Protein AF-A0A928IKJ5-F1 (afdb_monomer_lite)

Sequence (79 aa):
GKTAWNEKIPDTENKQEQIKYMLNAYRVLLTRARAGMVICVPAGNPNKNPSGFWEDSTRLPKFYDGTYQYLKSLGIEEI

Foldseek 3Di:
DDPDPDDQDPPDPVSVVVVVVVVVVVVVVVVVCVVDDDDDQDAFQPDDDPVRHGPDPVRHRVVRVVVVVVCVVVVDDDD

Secondary structure (DSSP, 8-state):
-----------SHHHHHHHHHHHHHHHHHHHHHTT------PPP---B-TTSSBS-TTS-THHHHHHHHHHHHTTPPP-

Structure (mmCIF, N/CA/C/O backbone):
data_AF-A0A928IKJ5-F1
#
_entry.id   AF-A0A928IKJ5-F1
#
loop_
_atom_site.group_PDB
_atom_site.id
_atom_site.type_symbol
_atom_site.label_atom_id
_atom_site.label_alt_id
_atom_site.label_comp_id
_atom_site.label_asym_id
_atom_site.label_entity_id
_atom_site.label_seq_id
_atom_site.pdbx_PDB_ins_code
_atom_site.Cartn_x
_atom_site.Cartn_y
_atom_site.Cartn_z
_atom_site.occupancy
_atom_site.B_iso_or_equiv
_atom_site.auth_seq_id
_atom_site.auth_comp_id
_atom_site.auth_asym_id
_atom_site.auth_atom_id
_atom_site.pdbx_PDB_model_num
ATOM 1 N N . GLY A 1 1 ? 14.983 0.338 23.050 1.00 48.66 1 GLY A N 1
ATOM 2 C CA . GLY A 1 1 ? 14.065 1.487 23.187 1.00 48.66 1 GLY A CA 1
ATOM 3 C C . GLY A 1 1 ? 12.767 0.989 23.782 1.00 48.66 1 GLY A C 1
ATOM 4 O O . GLY A 1 1 ? 12.333 -0.085 23.398 1.00 48.66 1 GLY A O 1
ATOM 5 N N . LYS A 1 2 ? 12.202 1.681 24.774 1.00 46.34 2 LYS A N 1
ATOM 6 C CA . LYS A 1 2 ? 11.016 1.213 25.507 1.00 46.34 2 LYS A CA 1
ATOM 7 C C . LYS A 1 2 ? 9.752 1.381 24.652 1.00 46.34 2 LYS A C 1
ATOM 9 O O . LYS A 1 2 ? 9.1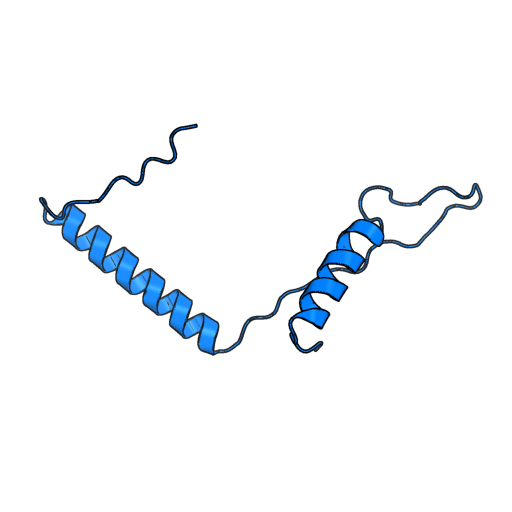51 2.445 24.661 1.00 46.34 2 LYS A O 1
ATOM 14 N N . THR A 1 3 ? 9.335 0.335 23.947 1.00 60.59 3 THR A N 1
ATOM 15 C CA . THR A 1 3 ? 7.956 0.182 23.453 1.00 60.59 3 THR A CA 1
ATOM 16 C C . THR A 1 3 ? 7.162 -0.609 24.490 1.00 60.59 3 THR A C 1
ATOM 18 O O . THR A 1 3 ? 6.764 -1.745 24.252 1.00 60.59 3 THR A O 1
ATOM 21 N N . ALA A 1 4 ? 7.020 -0.059 25.696 1.00 62.72 4 ALA A N 1
ATOM 22 C CA . ALA A 1 4 ? 6.094 -0.630 26.664 1.00 62.72 4 ALA A CA 1
ATOM 23 C C . ALA A 1 4 ? 4.700 -0.103 26.319 1.00 62.72 4 ALA A C 1
ATOM 25 O O . ALA A 1 4 ? 4.496 1.112 26.260 1.00 62.72 4 ALA A O 1
ATOM 26 N N . TRP A 1 5 ? 3.764 -1.009 26.042 1.00 66.00 5 TRP A N 1
ATOM 27 C CA . TRP A 1 5 ? 2.355 -0.658 25.926 1.00 66.00 5 TRP A CA 1
ATOM 28 C C . TRP A 1 5 ? 1.891 -0.088 27.267 1.00 66.00 5 TRP A C 1
ATOM 30 O O . TRP A 1 5 ? 1.794 -0.811 28.253 1.00 66.00 5 TRP A O 1
ATOM 40 N N . ASN A 1 6 ? 1.643 1.220 27.304 1.00 72.94 6 ASN A N 1
ATOM 41 C CA . ASN A 1 6 ? 1.060 1.878 28.465 1.00 72.94 6 ASN A CA 1
ATOM 42 C C . ASN A 1 6 ? -0.458 1.822 28.323 1.00 72.94 6 ASN A C 1
ATOM 44 O O . ASN A 1 6 ? -1.049 2.603 27.572 1.00 72.94 6 ASN A O 1
ATOM 48 N N . GLU A 1 7 ? -1.078 0.879 29.026 1.00 76.94 7 GLU A N 1
ATOM 49 C CA . GLU A 1 7 ? -2.529 0.798 29.125 1.00 76.94 7 GLU A CA 1
ATOM 50 C C . GLU A 1 7 ? -3.075 2.091 29.746 1.00 76.94 7 GLU A C 1
ATOM 52 O O . GLU A 1 7 ? -2.675 2.506 30.838 1.00 76.94 7 GLU A O 1
ATOM 57 N N . LYS A 1 8 ? -3.964 2.776 29.020 1.00 75.81 8 LYS A N 1
ATOM 58 C CA . LYS A 1 8 ? -4.628 3.977 29.530 1.00 75.81 8 LYS A CA 1
ATOM 59 C C . LYS A 1 8 ? -5.864 3.569 30.320 1.00 75.81 8 LYS A C 1
ATOM 61 O O . LYS A 1 8 ? -6.879 3.200 29.736 1.00 75.81 8 LYS A O 1
ATOM 66 N N . ILE A 1 9 ? -5.779 3.694 31.639 1.00 83.00 9 ILE A N 1
ATOM 67 C CA . ILE A 1 9 ? -6.916 3.502 32.540 1.00 83.00 9 ILE A CA 1
ATOM 68 C C . ILE A 1 9 ? -7.815 4.756 32.465 1.00 83.00 9 ILE A C 1
ATOM 70 O O . ILE A 1 9 ? -7.294 5.872 32.472 1.00 83.00 9 ILE A O 1
ATOM 74 N N . PRO A 1 10 ? -9.147 4.618 32.357 1.00 78.62 10 PRO A N 1
ATOM 75 C CA . PRO A 1 10 ? -10.092 5.736 32.333 1.00 78.62 10 PRO A CA 1
ATOM 76 C C . PRO A 1 10 ? -10.438 6.241 33.750 1.00 78.62 10 PRO A C 1
ATOM 78 O O . PRO A 1 10 ? -11.601 6.234 34.149 1.00 78.62 10 PRO A O 1
ATOM 81 N N . ASP A 1 11 ? -9.434 6.655 34.525 1.00 86.00 11 ASP A N 1
ATOM 82 C CA . ASP A 1 11 ? -9.581 7.119 35.918 1.00 86.00 11 ASP A CA 1
ATOM 83 C C . ASP A 1 11 ? -10.100 8.560 36.047 1.00 86.00 11 ASP A C 1
ATOM 85 O O . ASP A 1 11 ? -10.638 8.926 37.088 1.00 86.00 11 ASP A O 1
ATOM 89 N N . THR A 1 12 ? -9.973 9.378 34.999 1.00 90.06 12 THR A N 1
ATOM 90 C CA . THR A 1 12 ? -10.488 10.756 34.970 1.00 90.06 12 THR A CA 1
ATOM 91 C C . THR A 1 12 ? -11.392 10.990 33.765 1.00 90.06 12 THR A C 1
ATOM 93 O O . THR A 1 12 ? -11.240 10.343 32.726 1.00 90.06 12 THR A O 1
ATOM 96 N N . GLU A 1 13 ? -12.308 11.955 33.878 1.00 88.00 13 GLU A N 1
ATOM 97 C CA . GLU A 1 13 ? -13.237 12.335 32.802 1.00 88.00 13 GLU A CA 1
ATOM 98 C C . GLU A 1 13 ? -12.490 12.709 31.510 1.00 88.00 13 GLU A C 1
ATOM 100 O O . GLU A 1 13 ? -12.776 12.172 30.444 1.00 88.00 13 GLU A O 1
ATOM 105 N N . ASN A 1 14 ? -11.411 13.491 31.621 1.00 90.06 14 ASN A N 1
ATOM 106 C CA . ASN A 1 14 ? -10.565 13.849 30.478 1.00 90.06 14 ASN A CA 1
ATOM 107 C C . ASN A 1 14 ? -9.942 12.605 29.798 1.00 90.06 14 ASN A C 1
ATOM 109 O O . ASN A 1 14 ? -9.932 12.482 28.572 1.00 90.06 14 ASN A O 1
ATOM 113 N N . LYS A 1 15 ? -9.472 11.613 30.570 1.00 87.56 15 LYS A N 1
ATOM 114 C CA . LYS A 1 15 ? -8.946 10.358 29.997 1.00 87.56 15 LYS A CA 1
ATOM 115 C C . LYS A 1 15 ? -10.045 9.531 29.319 1.00 87.56 15 LYS A C 1
ATOM 117 O O . LYS A 1 15 ? -9.793 8.936 28.271 1.00 87.56 15 LYS A O 1
ATOM 122 N N . GLN A 1 16 ? -11.260 9.522 29.868 1.00 89.19 16 GLN A N 1
ATOM 123 C CA . GLN A 1 16 ? -12.425 8.880 29.250 1.00 89.19 16 GLN A CA 1
ATOM 124 C C . GLN A 1 16 ? -12.797 9.531 27.913 1.00 89.19 16 GLN A C 1
ATOM 126 O O . GLN A 1 16 ? -13.051 8.826 26.932 1.00 89.19 16 GLN A O 1
ATOM 131 N N . GLU A 1 17 ? -12.796 10.862 27.848 1.00 91.69 17 GLU A N 1
ATOM 132 C CA . GLU A 1 17 ? -13.035 11.611 26.613 1.00 91.69 17 GLU A CA 1
ATOM 133 C C . GLU A 1 17 ? -11.961 11.329 25.557 1.00 91.69 17 GLU A C 1
ATOM 135 O O . GLU A 1 17 ? -12.296 11.048 24.405 1.00 91.69 17 GLU A O 1
ATOM 140 N N . GLN A 1 18 ? -10.680 11.293 25.945 1.00 89.12 18 GLN A N 1
ATOM 141 C CA . GLN A 1 18 ? -9.585 10.935 25.037 1.00 89.12 18 GLN A CA 1
ATOM 142 C C . GLN A 1 18 ? -9.756 9.537 24.430 1.00 89.12 18 GLN A C 1
ATOM 144 O O . GLN A 1 18 ? -9.552 9.358 23.227 1.00 89.12 18 GLN A O 1
ATOM 149 N N . ILE A 1 19 ? -10.147 8.543 25.234 1.00 88.94 19 ILE A N 1
ATOM 150 C CA . ILE A 1 19 ? -10.384 7.177 24.747 1.00 88.94 19 ILE A CA 1
ATOM 151 C C . ILE A 1 19 ? -11.546 7.163 23.746 1.00 88.94 19 ILE A C 1
ATOM 153 O O . ILE A 1 19 ? -11.416 6.581 22.667 1.00 88.94 19 ILE A O 1
ATOM 157 N N . LYS A 1 20 ? -12.658 7.845 24.052 1.00 91.62 20 LYS A N 1
ATOM 158 C CA . LYS A 1 20 ? -13.805 7.964 23.133 1.00 91.62 20 LYS A CA 1
ATOM 159 C C . LYS A 1 20 ? -13.414 8.646 21.821 1.00 91.62 20 LYS A C 1
ATOM 161 O O . LYS A 1 20 ? -13.798 8.169 20.752 1.00 91.62 20 LYS A O 1
ATOM 166 N N . TYR A 1 21 ? -12.629 9.722 21.889 1.00 92.75 21 TYR A N 1
ATOM 167 C CA . TYR A 1 21 ? -12.114 10.421 20.714 1.00 92.75 21 TYR A CA 1
ATOM 168 C C . TYR A 1 21 ? -11.270 9.492 19.836 1.00 92.75 21 TYR A C 1
ATOM 170 O O . TYR A 1 21 ? -11.535 9.376 18.640 1.00 92.75 21 TYR A O 1
ATOM 178 N N . MET A 1 22 ? -10.313 8.767 20.426 1.00 90.00 22 MET A N 1
ATOM 179 C CA . MET A 1 22 ? -9.489 7.804 19.690 1.00 90.00 22 MET A CA 1
ATOM 180 C C . MET A 1 22 ? -10.332 6.712 19.035 1.00 90.00 22 MET A C 1
ATOM 182 O O . MET A 1 22 ? -10.124 6.380 17.871 1.00 90.00 22 MET A O 1
ATOM 186 N N . LEU A 1 23 ? -11.313 6.173 19.757 1.00 91.56 23 LEU A N 1
ATOM 187 C CA . LEU A 1 23 ? -12.179 5.115 19.250 1.00 91.56 23 LEU A CA 1
ATOM 188 C C . LEU A 1 23 ? -13.006 5.602 18.048 1.00 91.56 23 LEU A C 1
ATOM 190 O O . LEU A 1 23 ? -13.129 4.898 17.044 1.00 91.56 23 LEU A O 1
ATOM 194 N N . ASN A 1 24 ? -13.503 6.838 18.098 1.00 92.62 24 ASN A N 1
ATOM 195 C CA . ASN A 1 24 ? -14.183 7.459 16.964 1.00 92.62 24 ASN A CA 1
ATOM 196 C C . ASN A 1 24 ? -13.229 7.768 15.801 1.00 92.62 24 ASN A C 1
ATOM 198 O O . ASN A 1 24 ? -13.598 7.535 14.652 1.00 92.62 24 ASN A O 1
ATOM 202 N N . ALA A 1 25 ? -11.995 8.200 16.071 1.00 91.38 25 ALA A N 1
ATOM 203 C CA . ALA A 1 25 ? -10.977 8.387 15.039 1.00 91.38 25 ALA A CA 1
ATOM 204 C C . ALA A 1 25 ? -10.666 7.068 14.305 1.00 91.38 25 ALA A C 1
ATOM 206 O O . ALA A 1 25 ? -10.651 7.041 13.075 1.00 91.38 25 ALA A O 1
ATOM 207 N N . TYR A 1 26 ? -10.523 5.952 15.029 1.00 91.44 26 TYR A N 1
ATOM 208 C CA . TYR A 1 26 ? -10.350 4.632 14.415 1.00 91.44 26 TYR A CA 1
ATOM 209 C C . TYR A 1 26 ? -11.547 4.222 13.560 1.00 91.44 26 TYR A C 1
ATOM 211 O O . TYR A 1 26 ? -11.362 3.757 12.439 1.00 91.44 26 TYR A O 1
ATOM 219 N N . ARG A 1 27 ? -12.779 4.435 14.037 1.00 89.75 27 ARG A N 1
ATOM 220 C CA . ARG A 1 27 ? -13.985 4.174 13.233 1.00 89.75 27 ARG A CA 1
ATOM 221 C C . ARG A 1 27 ? -13.988 4.986 11.941 1.00 89.75 27 ARG A C 1
ATOM 223 O O . ARG A 1 27 ? -14.306 4.441 10.887 1.00 89.75 27 ARG A O 1
ATOM 230 N N . VAL A 1 28 ? -13.601 6.260 11.998 1.00 92.12 28 VAL A N 1
ATOM 231 C CA . VAL A 1 28 ? -13.470 7.115 10.808 1.00 92.12 28 VAL A CA 1
ATOM 232 C C . VAL A 1 28 ? -12.421 6.561 9.843 1.00 92.12 28 VAL A C 1
ATOM 234 O O . VAL A 1 28 ? -12.686 6.482 8.648 1.00 92.12 28 VAL A O 1
ATOM 237 N N . LEU A 1 29 ? -11.254 6.137 10.334 1.00 86.44 29 LEU A N 1
ATOM 238 C CA . LEU A 1 29 ? -10.210 5.548 9.489 1.00 86.44 29 LEU A CA 1
ATOM 239 C C . LEU A 1 29 ? -10.676 4.245 8.825 1.00 86.44 29 LEU A C 1
ATOM 241 O O . LEU A 1 29 ? -10.536 4.091 7.615 1.00 86.44 29 LEU A O 1
ATOM 245 N N . LEU A 1 30 ? -11.287 3.340 9.591 1.00 85.31 30 LEU A N 1
ATOM 246 C CA . LEU A 1 30 ? -11.765 2.046 9.093 1.00 85.31 30 LEU A CA 1
ATOM 247 C C . LEU A 1 30 ? -12.922 2.194 8.097 1.00 85.31 30 LEU A C 1
ATOM 249 O O . LEU A 1 30 ? -12.988 1.474 7.104 1.00 85.31 30 LEU A O 1
ATOM 253 N N . THR A 1 31 ? -13.827 3.146 8.328 1.00 87.19 31 THR A N 1
ATOM 254 C CA . THR A 1 31 ? -14.925 3.429 7.389 1.00 87.19 31 THR A CA 1
ATOM 255 C C . THR A 1 31 ? -14.433 4.113 6.120 1.00 87.19 31 THR A C 1
ATOM 257 O O . THR A 1 31 ? -14.917 3.785 5.041 1.00 87.19 31 THR A O 1
ATOM 260 N N . ARG A 1 32 ? -13.432 4.997 6.208 1.00 84.38 32 ARG A N 1
ATOM 261 C CA . ARG A 1 32 ? -12.780 5.585 5.029 1.00 84.38 32 ARG A CA 1
ATOM 262 C C . ARG A 1 32 ? -12.027 4.548 4.207 1.00 84.38 32 ARG A C 1
ATOM 264 O O . ARG A 1 32 ? -12.151 4.560 2.991 1.00 84.38 32 ARG A O 1
ATOM 271 N N . ALA A 1 33 ? -11.328 3.617 4.854 1.00 83.50 33 ALA A N 1
ATOM 272 C CA . ALA A 1 33 ? -10.650 2.520 4.166 1.00 83.50 33 ALA A CA 1
ATOM 273 C C . ALA A 1 33 ? -11.624 1.639 3.359 1.00 83.50 33 ALA A C 1
ATOM 275 O O . ALA A 1 33 ? -11.246 1.086 2.330 1.00 83.50 33 ALA A O 1
ATOM 276 N N . ARG A 1 34 ? -12.899 1.552 3.772 1.00 83.19 34 ARG A N 1
ATOM 277 C CA . ARG A 1 34 ? -13.942 0.827 3.030 1.00 83.19 34 ARG A CA 1
ATOM 278 C C . ARG A 1 34 ? -14.296 1.467 1.681 1.00 83.19 34 ARG A C 1
ATOM 280 O O . ARG A 1 34 ? -14.769 0.753 0.805 1.00 83.19 34 ARG A O 1
ATOM 287 N N . ALA A 1 35 ? -14.071 2.771 1.497 1.00 83.62 35 ALA A N 1
ATOM 288 C CA . ALA A 1 35 ? -14.256 3.426 0.198 1.00 83.62 35 ALA A CA 1
ATOM 289 C C . ALA A 1 35 ? -13.212 2.981 -0.846 1.00 83.62 35 ALA A C 1
ATOM 291 O O . ALA A 1 35 ? -13.360 3.283 -2.025 1.00 83.62 35 ALA A O 1
ATOM 292 N N . GLY A 1 36 ? -12.177 2.261 -0.410 1.00 83.31 36 GLY A N 1
ATOM 293 C CA . GLY A 1 36 ? -11.041 1.854 -1.218 1.00 83.31 36 GLY A CA 1
ATOM 294 C C . GLY A 1 36 ? -9.750 2.465 -0.683 1.00 83.31 36 GLY A C 1
ATOM 295 O O . GLY A 1 36 ? -9.746 3.495 -0.006 1.00 83.31 36 GLY A O 1
ATOM 296 N N . MET A 1 37 ? -8.637 1.808 -0.986 1.00 84.94 37 MET A N 1
ATOM 297 C CA . MET A 1 37 ? -7.295 2.274 -0.661 1.00 84.94 37 MET A CA 1
ATOM 298 C C . MET A 1 37 ? -6.434 2.131 -1.909 1.00 84.94 37 MET A C 1
ATOM 300 O O . MET A 1 37 ? -6.440 1.079 -2.540 1.00 84.94 37 MET A O 1
ATOM 304 N N . VAL A 1 38 ? -5.690 3.183 -2.247 1.00 89.19 38 VAL A N 1
ATOM 305 C CA . VAL A 1 38 ? -4.758 3.187 -3.378 1.00 89.19 38 VAL A CA 1
ATOM 306 C C . VAL A 1 38 ? -3.342 3.284 -2.831 1.00 89.19 38 VAL A C 1
ATOM 308 O O . VAL A 1 38 ? -3.039 4.178 -2.039 1.00 89.19 38 VAL A O 1
ATOM 311 N N . ILE A 1 39 ? -2.476 2.364 -3.252 1.00 91.00 39 ILE A N 1
ATOM 312 C CA . ILE A 1 39 ? -1.046 2.385 -2.942 1.00 91.00 39 ILE A CA 1
ATOM 313 C C . ILE A 1 39 ? -0.314 2.836 -4.205 1.00 91.00 39 ILE A C 1
ATOM 315 O O . ILE A 1 39 ? -0.323 2.132 -5.209 1.00 91.00 39 ILE A O 1
ATOM 319 N N . CYS A 1 40 ? 0.321 4.005 -4.160 1.00 91.81 40 CYS A N 1
ATOM 320 C CA . CYS A 1 40 ? 1.124 4.503 -5.274 1.00 91.81 40 CYS A CA 1
ATOM 321 C C . CYS A 1 40 ? 2.572 4.025 -5.129 1.00 91.81 40 CYS A C 1
ATOM 323 O O . CYS A 1 40 ? 3.255 4.395 -4.171 1.00 91.81 40 CYS A O 1
ATOM 325 N N . VAL A 1 41 ? 3.038 3.219 -6.084 1.00 92.69 41 VAL A N 1
ATOM 326 C CA . VAL A 1 41 ? 4.448 2.833 -6.204 1.00 92.69 41 VAL A CA 1
ATOM 327 C C . VAL A 1 41 ? 5.039 3.578 -7.404 1.00 92.69 41 VAL A C 1
ATOM 329 O O . VAL A 1 41 ? 4.591 3.349 -8.526 1.00 92.69 41 VAL A O 1
ATOM 332 N N . PRO A 1 42 ? 6.004 4.495 -7.210 1.00 91.62 42 PRO A N 1
ATOM 333 C CA . PRO A 1 42 ? 6.550 5.273 -8.314 1.00 91.62 42 PRO A CA 1
ATOM 334 C C . PRO A 1 42 ? 7.485 4.426 -9.181 1.00 91.62 42 PRO A C 1
ATOM 336 O O . PRO A 1 42 ? 8.199 3.558 -8.682 1.00 91.62 42 PRO A O 1
ATOM 339 N N . ALA A 1 43 ? 7.549 4.740 -10.473 1.00 90.62 43 ALA A N 1
ATOM 340 C CA . ALA A 1 43 ? 8.598 4.216 -11.336 1.00 90.62 43 ALA A CA 1
ATOM 341 C C . ALA A 1 43 ? 9.953 4.852 -10.972 1.00 90.62 43 ALA A C 1
ATOM 343 O O . ALA A 1 43 ? 10.064 6.073 -10.783 1.00 90.62 43 ALA A O 1
ATOM 344 N N . GLY A 1 44 ? 10.994 4.021 -10.886 1.00 90.56 44 GLY A N 1
ATOM 345 C CA . GLY A 1 44 ? 12.369 4.507 -10.776 1.00 90.56 44 GLY A CA 1
ATOM 346 C C . GLY A 1 44 ? 12.852 5.184 -12.063 1.00 90.56 44 GLY A C 1
ATOM 347 O O . GLY A 1 44 ? 12.213 5.079 -13.105 1.00 90.56 44 GLY A O 1
ATOM 348 N N . ASN A 1 45 ? 13.9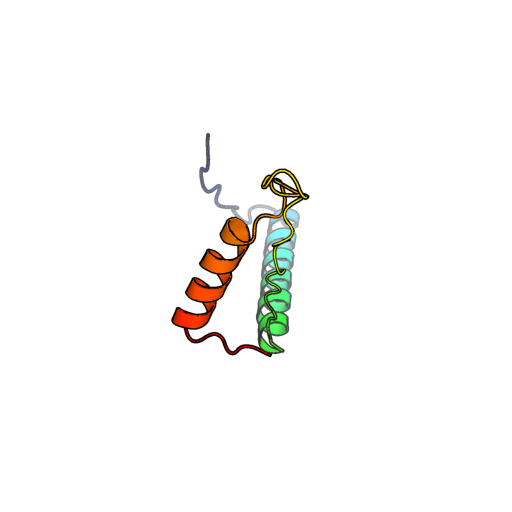93 5.871 -11.997 1.00 91.50 45 ASN A N 1
ATOM 349 C CA . ASN A 1 45 ? 14.704 6.423 -13.144 1.00 91.50 45 ASN A CA 1
ATOM 350 C C . ASN A 1 45 ? 15.631 5.349 -13.757 1.00 91.50 45 ASN A C 1
ATOM 352 O O . ASN A 1 45 ? 16.653 5.018 -13.150 1.00 91.50 45 ASN A O 1
ATOM 356 N N . PRO A 1 46 ? 15.318 4.801 -14.947 1.00 89.56 46 PRO A N 1
ATOM 357 C CA . PRO A 1 46 ? 16.168 3.819 -15.608 1.00 89.56 46 PRO A CA 1
ATOM 358 C C . PRO A 1 46 ? 17.312 4.452 -16.422 1.00 89.56 46 PRO A C 1
ATOM 360 O O . PRO A 1 46 ? 18.109 3.716 -17.008 1.00 89.56 46 PRO A O 1
ATOM 363 N N . ASN A 1 47 ? 17.399 5.784 -16.498 1.00 90.75 47 ASN A N 1
ATOM 364 C CA . ASN A 1 47 ? 18.355 6.466 -17.361 1.00 90.75 47 ASN A CA 1
ATOM 365 C C . ASN A 1 47 ? 19.791 6.248 -16.889 1.00 90.75 47 ASN A C 1
ATOM 367 O O . ASN A 1 47 ? 20.137 6.397 -15.711 1.00 90.75 47 ASN A O 1
ATOM 371 N N . LYS A 1 48 ? 20.645 5.945 -17.863 1.00 89.62 48 LYS A N 1
ATOM 372 C CA . LYS A 1 48 ? 22.092 5.927 -17.702 1.00 89.62 48 LYS A CA 1
ATOM 373 C C . LYS A 1 48 ? 22.692 7.019 -18.569 1.00 89.62 48 LYS A C 1
ATOM 375 O O . LYS A 1 48 ? 22.251 7.236 -19.695 1.00 89.62 48 LYS A O 1
ATOM 380 N N . ASN A 1 49 ? 23.699 7.694 -18.044 1.00 88.62 49 ASN A N 1
ATOM 381 C CA . ASN A 1 49 ? 24.474 8.661 -18.800 1.00 88.62 49 ASN A CA 1
ATOM 382 C C . ASN A 1 49 ? 25.346 7.950 -19.865 1.00 88.62 49 ASN A C 1
ATOM 384 O O . ASN A 1 49 ? 25.506 6.724 -19.827 1.00 88.62 49 ASN A O 1
ATOM 388 N N . PRO A 1 50 ? 25.956 8.695 -20.807 1.00 89.38 50 PRO A N 1
ATOM 389 C CA . PRO A 1 50 ? 26.806 8.110 -21.848 1.00 89.38 50 PRO A CA 1
ATOM 390 C C . PRO A 1 50 ? 28.026 7.338 -21.319 1.00 89.38 50 PRO A C 1
ATOM 392 O O . PRO A 1 50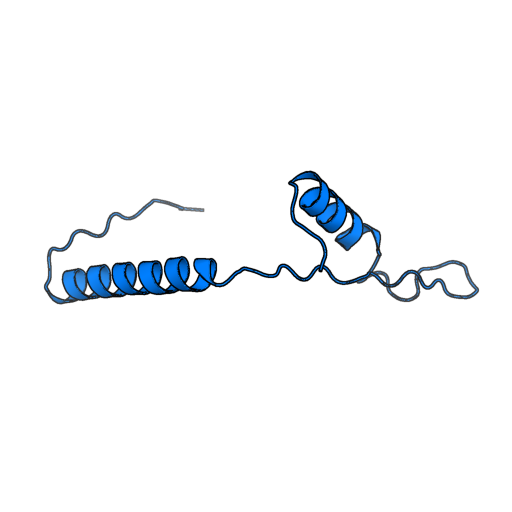 ? 28.582 6.516 -22.040 1.00 89.38 50 PRO A O 1
ATOM 395 N N . SER A 1 51 ? 28.442 7.575 -20.069 1.00 88.12 51 SER A N 1
ATOM 396 C CA . SER A 1 51 ? 29.523 6.835 -19.406 1.00 88.12 51 SER A CA 1
ATOM 397 C C . SER A 1 51 ? 29.056 5.553 -18.700 1.00 88.12 51 SER A C 1
ATOM 399 O O . SER A 1 51 ? 29.872 4.860 -18.097 1.00 88.12 51 SER A O 1
ATOM 401 N N . GLY A 1 52 ? 27.768 5.203 -18.795 1.00 86.69 52 GLY A N 1
ATOM 402 C CA . GLY A 1 52 ? 27.198 3.955 -18.280 1.00 86.69 52 GLY A CA 1
ATOM 403 C C . GLY A 1 52 ? 26.751 3.991 -16.814 1.00 86.69 52 GLY A C 1
ATOM 404 O O . GLY A 1 52 ? 26.280 2.973 -16.301 1.00 86.69 52 GLY A O 1
ATOM 405 N N . PHE A 1 53 ? 26.854 5.140 -16.142 1.00 86.62 53 PHE A N 1
ATOM 406 C CA . PHE A 1 53 ? 26.390 5.340 -14.768 1.00 86.62 53 PHE A CA 1
ATOM 407 C C . PHE A 1 53 ? 24.932 5.794 -14.725 1.00 86.62 53 PHE A C 1
ATOM 409 O O . PHE A 1 53 ? 24.442 6.442 -15.644 1.00 86.62 53 PHE A O 1
ATOM 416 N N . TRP A 1 54 ? 24.241 5.476 -13.633 1.00 86.56 54 TRP A N 1
ATOM 417 C CA . TRP A 1 54 ? 22.877 5.944 -13.394 1.00 86.56 54 TRP A CA 1
ATOM 418 C C . TRP A 1 54 ? 22.833 7.467 -13.296 1.00 86.56 54 TRP A C 1
ATOM 420 O O . TRP A 1 54 ? 23.612 8.061 -12.552 1.00 86.56 54 TRP A O 1
ATOM 430 N N . GLU A 1 55 ? 21.906 8.078 -14.030 1.00 89.88 55 GLU A N 1
ATOM 431 C CA . GLU A 1 55 ? 21.682 9.526 -14.004 1.00 89.88 55 GLU A CA 1
ATOM 432 C C . GLU A 1 55 ? 21.209 9.990 -12.618 1.00 89.88 55 GLU A C 1
ATOM 434 O O . GLU A 1 55 ? 21.659 11.018 -12.119 1.00 89.88 55 GLU A O 1
ATOM 439 N N . ASP A 1 56 ? 20.370 9.180 -11.962 1.00 87.31 56 ASP A N 1
ATOM 440 C CA . ASP A 1 56 ? 19.917 9.391 -10.588 1.00 87.31 56 ASP A CA 1
ATOM 441 C C . ASP A 1 56 ? 20.036 8.097 -9.770 1.00 87.31 56 ASP A C 1
ATOM 443 O O . ASP A 1 56 ? 19.229 7.171 -9.878 1.00 87.31 56 ASP A O 1
ATOM 447 N N . SER A 1 57 ? 21.053 8.044 -8.909 1.00 87.56 57 SER A N 1
ATOM 448 C CA . SER A 1 57 ? 21.303 6.893 -8.031 1.00 87.56 57 SER A CA 1
ATOM 449 C C . SER A 1 57 ? 20.336 6.803 -6.841 1.00 87.56 57 SER A C 1
ATOM 451 O O . SER A 1 57 ? 20.307 5.777 -6.163 1.00 87.56 57 SER A O 1
ATOM 453 N N . THR A 1 58 ? 19.536 7.840 -6.569 1.00 88.88 58 THR A N 1
ATOM 454 C CA . THR A 1 58 ? 18.546 7.848 -5.475 1.00 88.88 58 THR A CA 1
ATOM 455 C C . THR A 1 58 ? 17.196 7.276 -5.901 1.00 88.88 58 THR A C 1
ATOM 457 O O . THR A 1 58 ? 16.408 6.859 -5.055 1.00 88.88 58 THR A O 1
ATOM 460 N N . ARG A 1 59 ? 16.945 7.194 -7.213 1.00 89.62 59 ARG A N 1
ATOM 461 C CA . ARG A 1 59 ? 15.674 6.743 -7.795 1.00 89.62 59 ARG A CA 1
ATOM 462 C C . ARG A 1 59 ? 15.811 5.469 -8.617 1.00 89.62 59 ARG A C 1
ATOM 464 O O . ARG A 1 59 ? 15.090 5.289 -9.588 1.00 89.62 59 ARG A O 1
ATOM 471 N N . LEU A 1 60 ? 16.715 4.567 -8.258 1.00 91.31 60 LEU A N 1
ATOM 472 C CA . LEU A 1 60 ? 16.922 3.337 -9.025 1.00 91.31 60 LEU A CA 1
ATOM 473 C C . LEU A 1 60 ? 15.641 2.477 -9.084 1.00 91.31 60 LEU A C 1
ATOM 475 O O . LEU A 1 60 ? 15.009 2.282 -8.044 1.00 91.31 60 LEU A O 1
ATOM 479 N N . PRO A 1 61 ? 15.289 1.882 -10.244 1.00 92.56 61 PRO A N 1
ATOM 480 C CA . PRO A 1 61 ? 14.115 1.006 -10.379 1.00 92.56 61 PRO A CA 1
ATOM 481 C C . PRO A 1 61 ? 14.075 -0.126 -9.346 1.00 92.56 61 PRO A C 1
ATOM 483 O O . PRO A 1 61 ? 13.035 -0.403 -8.755 1.00 92.56 61 PRO A O 1
ATOM 486 N N . LYS A 1 62 ? 15.248 -0.675 -8.997 1.00 91.12 62 LYS A N 1
ATOM 487 C CA . LYS A 1 62 ? 15.409 -1.726 -7.979 1.00 91.12 62 LYS A CA 1
ATOM 488 C C . LYS A 1 62 ? 14.782 -1.379 -6.617 1.00 91.12 62 LYS A C 1
ATOM 490 O O . LYS A 1 62 ? 14.440 -2.296 -5.874 1.00 91.12 62 LYS A O 1
ATOM 495 N N . PHE A 1 63 ? 14.643 -0.097 -6.272 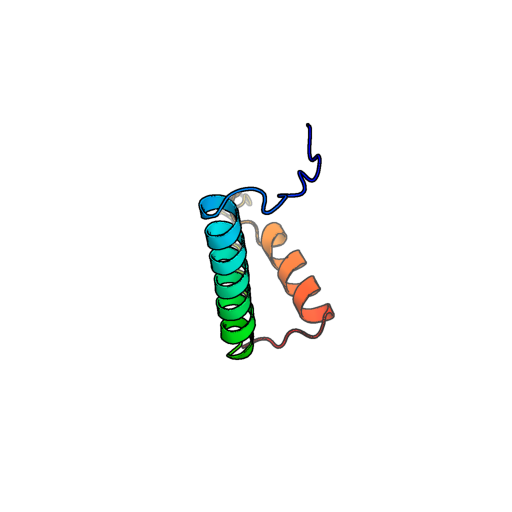1.00 91.75 63 PHE A N 1
ATOM 496 C CA . PHE A 1 63 ? 14.023 0.326 -5.013 1.00 91.75 63 PHE A CA 1
ATOM 497 C C . PHE A 1 63 ? 12.497 0.198 -5.004 1.00 91.75 63 PHE A C 1
ATOM 499 O O . PHE A 1 63 ? 11.919 0.076 -3.929 1.00 91.75 63 PHE A O 1
ATOM 506 N N . TYR A 1 64 ? 11.854 0.198 -6.171 1.00 93.88 64 TYR A N 1
ATOM 507 C CA . TYR A 1 64 ? 10.396 0.219 -6.294 1.00 93.88 64 TYR A CA 1
ATOM 508 C C . TYR A 1 64 ? 9.848 -1.077 -6.888 1.00 93.88 64 TYR A C 1
ATOM 510 O O . TYR A 1 64 ? 8.835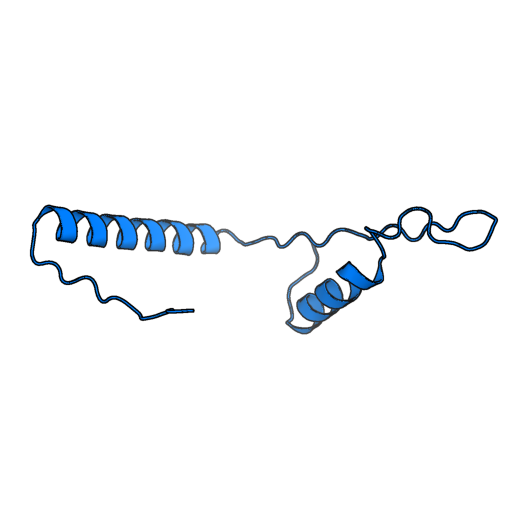 -1.587 -6.408 1.00 93.88 64 TYR A O 1
ATOM 518 N N . ASP A 1 65 ? 10.555 -1.658 -7.863 1.00 93.75 65 ASP A N 1
ATOM 519 C CA . ASP A 1 65 ? 10.114 -2.850 -8.593 1.00 93.75 65 ASP A CA 1
ATOM 520 C C . ASP A 1 65 ? 9.833 -4.022 -7.645 1.00 93.75 65 ASP A C 1
ATOM 522 O O . ASP A 1 65 ? 8.816 -4.699 -7.771 1.00 93.75 65 ASP A O 1
ATOM 526 N N . GLY A 1 66 ? 10.693 -4.232 -6.641 1.00 93.94 66 GLY A N 1
ATOM 527 C CA . GLY A 1 66 ? 10.498 -5.289 -5.646 1.00 93.94 66 GLY A CA 1
ATOM 528 C C . GLY A 1 66 ? 9.212 -5.112 -4.833 1.00 93.94 66 GLY A C 1
ATOM 529 O O . GLY A 1 66 ? 8.473 -6.074 -4.630 1.00 93.94 66 GLY A O 1
ATOM 530 N N . THR A 1 67 ? 8.911 -3.880 -4.410 1.00 94.50 67 THR A N 1
ATOM 531 C CA . THR A 1 67 ? 7.674 -3.558 -3.684 1.00 94.50 67 THR A CA 1
ATOM 532 C C . THR A 1 67 ? 6.451 -3.745 -4.571 1.00 94.50 67 THR A C 1
ATOM 534 O O . THR A 1 67 ? 5.483 -4.363 -4.137 1.00 94.50 67 THR A O 1
ATOM 537 N N . TYR A 1 68 ? 6.497 -3.268 -5.814 1.00 94.62 68 TYR A N 1
ATOM 538 C CA . TYR A 1 68 ? 5.404 -3.434 -6.768 1.00 94.62 68 TYR A CA 1
ATOM 539 C C . TYR A 1 68 ? 5.104 -4.918 -7.034 1.00 94.62 68 TYR A C 1
ATOM 541 O O . TYR A 1 68 ? 3.957 -5.346 -6.909 1.00 94.62 68 TYR A O 1
ATOM 549 N N . GLN A 1 69 ? 6.129 -5.732 -7.314 1.00 95.00 69 GLN A N 1
ATOM 550 C CA . GLN A 1 69 ? 5.948 -7.168 -7.559 1.00 95.00 69 GLN A CA 1
ATOM 551 C C . GLN A 1 69 ? 5.409 -7.897 -6.326 1.00 95.00 69 GLN A C 1
ATOM 553 O O . GLN A 1 69 ? 4.544 -8.764 -6.449 1.00 95.00 69 GLN A O 1
ATOM 558 N N . TYR A 1 70 ? 5.869 -7.520 -5.129 1.00 95.19 70 TYR A N 1
ATOM 559 C CA . TYR A 1 70 ? 5.333 -8.057 -3.883 1.00 95.19 70 TYR A CA 1
ATOM 560 C C . TYR A 1 70 ? 3.839 -7.748 -3.728 1.00 95.19 70 TYR A C 1
ATOM 562 O O . TYR A 1 70 ? 3.047 -8.665 -3.518 1.00 95.19 70 TYR A O 1
ATOM 570 N N . LEU A 1 71 ? 3.427 -6.490 -3.906 1.00 94.75 71 LEU A N 1
ATOM 571 C CA . LEU A 1 71 ? 2.016 -6.095 -3.830 1.00 94.75 71 LEU A CA 1
A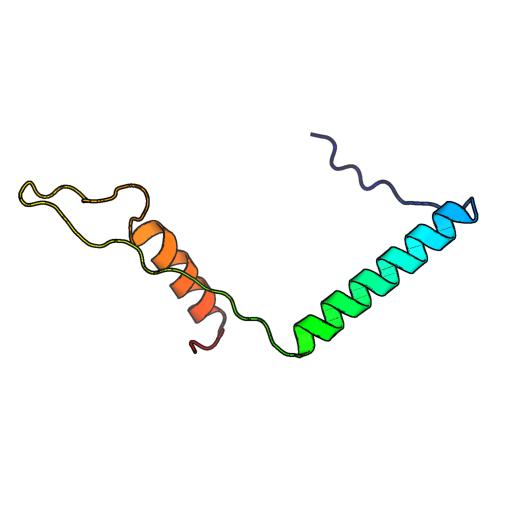TOM 572 C C . LEU A 1 71 ? 1.159 -6.832 -4.870 1.00 94.75 71 LEU A C 1
ATOM 574 O O . LEU A 1 71 ? 0.088 -7.336 -4.535 1.00 94.75 71 LEU A O 1
ATOM 578 N N . LYS A 1 72 ? 1.669 -6.981 -6.096 1.00 94.12 72 LYS A N 1
ATOM 579 C CA . LYS A 1 72 ? 1.008 -7.744 -7.161 1.00 94.12 72 LYS A CA 1
ATOM 580 C C . LYS A 1 72 ? 0.836 -9.219 -6.784 1.00 94.12 72 LYS A C 1
ATOM 582 O O . LYS A 1 72 ? -0.239 -9.781 -6.968 1.00 94.12 72 LYS A O 1
ATOM 587 N N . SER A 1 73 ? 1.859 -9.837 -6.187 1.00 96.81 73 SER A N 1
ATOM 588 C CA . SER A 1 73 ? 1.799 -11.232 -5.715 1.00 96.81 73 SER A CA 1
ATOM 589 C C . SER A 1 73 ? 0.807 -11.463 -4.570 1.00 96.81 73 SER A C 1
ATOM 591 O O . SER A 1 73 ? 0.317 -12.578 -4.408 1.00 96.81 73 SER A O 1
ATOM 593 N N . LEU A 1 74 ? 0.471 -10.418 -3.806 1.00 95.62 74 LEU A N 1
ATOM 594 C CA . LEU A 1 74 ? -0.571 -10.464 -2.777 1.00 95.62 74 LEU A CA 1
ATOM 595 C C . LEU A 1 74 ? -1.992 -10.371 -3.361 1.00 95.62 74 LEU A C 1
ATOM 597 O O . LEU A 1 74 ? -2.959 -10.437 -2.605 1.00 95.62 74 LEU A O 1
ATOM 601 N N . GLY A 1 75 ? -2.131 -10.218 -4.682 1.00 93.06 75 GLY A N 1
ATOM 602 C CA . GLY A 1 75 ? -3.422 -10.097 -5.357 1.00 93.06 75 GLY A CA 1
ATOM 603 C C . GLY A 1 75 ? -4.008 -8.685 -5.327 1.00 93.06 75 GLY A C 1
ATOM 604 O O . GLY A 1 75 ? -5.211 -8.530 -5.524 1.00 93.06 75 GLY A O 1
ATOM 605 N N . ILE A 1 76 ? -3.189 -7.658 -5.071 1.00 92.38 76 ILE A N 1
ATOM 606 C CA . ILE A 1 76 ? -3.614 -6.263 -5.224 1.00 92.38 76 ILE A CA 1
ATOM 607 C C . ILE A 1 76 ? -3.697 -5.954 -6.720 1.00 92.38 76 ILE A C 1
ATOM 609 O O . ILE A 1 76 ? -2.723 -6.140 -7.452 1.00 92.38 76 ILE A O 1
ATOM 613 N N . GLU A 1 77 ? -4.867 -5.499 -7.160 1.00 90.75 77 GLU A N 1
ATOM 614 C CA . GLU A 1 77 ? -5.122 -5.140 -8.552 1.00 90.75 77 GLU A CA 1
ATOM 615 C C . GLU A 1 77 ? -4.391 -3.844 -8.930 1.00 90.75 77 GLU A C 1
ATOM 617 O O . GLU A 1 77 ? -4.356 -2.874 -8.169 1.00 90.75 77 GLU A O 1
ATOM 622 N N . GLU A 1 78 ? -3.779 -3.857 -10.110 1.00 88.94 78 GLU A N 1
ATOM 623 C CA . GLU A 1 78 ? -3.155 -2.690 -10.727 1.00 88.94 78 GLU A CA 1
ATOM 624 C C . GLU A 1 78 ? -4.228 -1.862 -11.442 1.00 88.94 78 GLU A C 1
ATOM 626 O O . GLU A 1 78 ? -5.042 -2.424 -12.174 1.00 88.94 78 GLU A O 1
ATOM 631 N N . ILE A 1 79 ? -4.227 -0.547 -11.204 1.00 85.00 79 ILE A N 1
ATOM 632 C CA . ILE A 1 79 ? -5.233 0.412 -11.692 1.00 85.00 79 ILE A CA 1
ATOM 633 C C . ILE A 1 79 ? -4.628 1.290 -12.784 1.00 85.00 79 ILE A C 1
ATOM 635 O O . ILE A 1 79 ? -3.471 1.730 -12.586 1.00 85.00 79 ILE A O 1
#

pLDDT: mean 87.15, std 9.22, range [46.34, 96.81]

Radius of gyration: 21.97 Å; chains: 1; bounding box: 44×25×58 Å